Protein AF-A0A2H1EB79-F1 (afdb_monomer)

Mean predicted aligned error: 12.26 Å

Sequence (164 aa):
MKLFENSIFFFLNIVTLMLVSCSSKGQQVDLHKKNYEFINLTKRQNKLIIYKPCDANVEKIIIRKDTLIITTHQDGVYKKAILKKERINESEFLITYNLTEDRPDTVRLKKEKQLWNIDGSLFVESKLKQNYKYIEQPCIECFSKEECDDFGKNDSVERRKLGF

Secondary structure (DSSP, 8-state):
--HHHHHHHHHHHHHHHHTT----------TTTS-EEEEEEEEETTEEEEEE-TTSPPPEEEE-SSEEEEE-SSS-EEEEEEEEEEE-SSSEEEEEEEEETTEEEEEEEEEETTEEEETTEEEEEGGGGGGSEEEEPPPTTTS-HHHHHHHHHHHHHHHGGG--

Radius of gyration: 24.17 Å; Cα contacts (8 Å, |Δi|>4): 251; chains: 1; bounding box: 37×58×79 Å

Solvent-accessible surface area (backbone atoms only — not comparable to full-atom values): 9497 Å² total; per-residue (Å²): 142,66,74,65,61,61,51,54,58,53,55,57,53,57,59,57,61,66,69,69,73,69,74,77,73,68,82,81,80,51,70,76,84,44,74,47,45,31,33,47,42,43,81,52,96,94,37,67,24,36,58,28,53,64,86,32,45,58,34,31,43,33,41,39,81,52,39,38,34,40,31,43,44,78,85,44,79,45,79,27,52,46,78,45,79,46,74,80,53,94,46,31,34,41,40,31,26,40,75,44,98,91,39,75,44,72,50,45,39,37,53,56,94,75,38,31,37,47,80,83,44,42,27,33,50,54,95,52,49,87,81,36,56,77,44,74,47,70,39,69,91,82,39,52,66,64,61,42,48,53,62,50,45,68,59,52,64,52,55,69,75,65,70,124

pLDDT: mean 80.0, std 18.68, range [34.66, 97.69]

Structure (mmCIF, N/CA/C/O backbone):
data_AF-A0A2H1EB79-F1
#
_entry.id   AF-A0A2H1EB79-F1
#
loop_
_atom_site.group_PDB
_atom_site.id
_atom_site.type_symbol
_atom_site.label_atom_id
_atom_site.label_alt_id
_atom_site.label_comp_id
_atom_site.label_asym_id
_atom_site.label_entity_id
_atom_site.label_seq_id
_atom_site.pdbx_PDB_ins_code
_atom_site.Cartn_x
_atom_site.Cartn_y
_atom_site.Cartn_z
_atom_site.occupancy
_atom_site.B_iso_or_equiv
_atom_site.auth_seq_id
_atom_site.auth_comp_id
_atom_site.auth_asym_id
_atom_site.auth_atom_id
_atom_site.pdbx_PDB_model_num
ATOM 1 N N . MET A 1 1 ? 18.939 -40.461 51.525 1.00 50.53 1 MET A N 1
ATOM 2 C CA . MET A 1 1 ? 18.872 -39.062 51.046 1.00 50.53 1 MET A CA 1
ATOM 3 C C . MET A 1 1 ? 19.344 -38.928 49.584 1.00 50.53 1 MET A C 1
ATOM 5 O O . MET A 1 1 ? 20.118 -38.043 49.285 1.00 50.53 1 MET A O 1
ATOM 9 N N . LYS A 1 2 ? 18.916 -39.818 48.669 1.00 45.19 2 LYS A N 1
ATOM 10 C CA . LYS A 1 2 ? 19.205 -39.732 47.212 1.00 45.19 2 LYS A CA 1
ATOM 11 C C . LYS A 1 2 ? 17.942 -39.822 46.337 1.00 45.19 2 LYS A C 1
ATOM 13 O O . LYS A 1 2 ? 17.977 -39.536 45.152 1.00 45.19 2 LYS A O 1
ATOM 18 N N . LEU A 1 3 ? 16.807 -40.205 46.934 1.00 45.47 3 LEU A N 1
ATOM 19 C CA . LEU A 1 3 ? 15.507 -40.319 46.258 1.00 45.47 3 LEU A CA 1
ATOM 20 C C . LEU A 1 3 ? 14.772 -38.972 46.137 1.00 45.47 3 LEU A C 1
ATOM 22 O O . LEU A 1 3 ? 13.941 -38.814 45.252 1.00 45.47 3 LEU A O 1
ATOM 26 N N . PHE A 1 4 ? 15.097 -37.994 46.990 1.00 48.66 4 PHE A N 1
ATOM 27 C CA . PHE A 1 4 ? 14.485 -36.660 46.950 1.00 48.66 4 PHE A CA 1
ATOM 28 C C . PHE A 1 4 ? 15.094 -35.748 45.874 1.00 48.66 4 PHE A C 1
ATOM 30 O O . PHE A 1 4 ? 14.375 -34.946 45.286 1.00 48.66 4 PHE A O 1
ATOM 37 N N . GLU A 1 5 ? 16.382 -35.905 45.559 1.00 49.06 5 GLU A N 1
ATOM 38 C CA . GLU A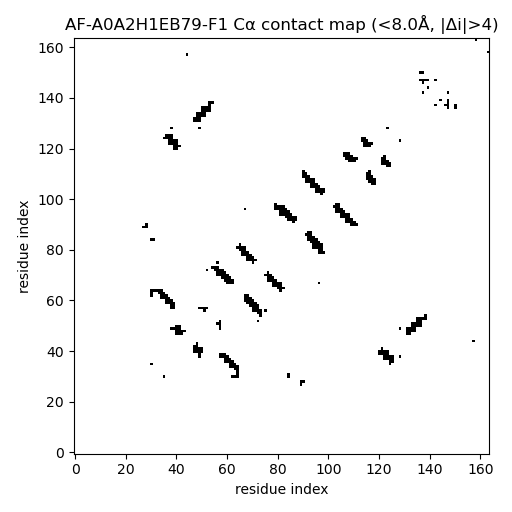 1 5 ? 17.069 -35.078 44.555 1.00 49.06 5 GLU A CA 1
ATOM 39 C C . GLU A 1 5 ? 16.582 -35.387 43.131 1.00 49.06 5 GLU A C 1
ATOM 41 O O . GLU A 1 5 ? 16.3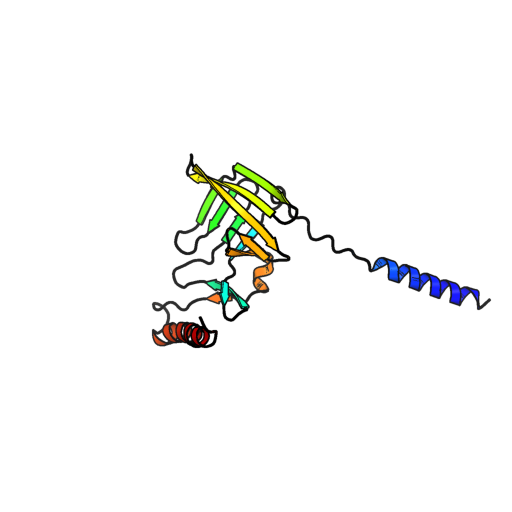02 -34.471 42.361 1.00 49.06 5 GLU A O 1
ATOM 46 N N . ASN A 1 6 ? 16.355 -36.665 42.808 1.00 53.00 6 ASN A N 1
ATOM 47 C CA . ASN A 1 6 ? 15.847 -37.075 41.491 1.00 53.00 6 ASN A CA 1
ATOM 48 C C . ASN A 1 6 ? 14.405 -36.613 41.225 1.00 53.00 6 ASN A C 1
ATOM 50 O O . ASN A 1 6 ? 14.038 -36.379 40.076 1.00 53.00 6 ASN A O 1
ATOM 54 N N . SER A 1 7 ? 13.594 -36.452 42.276 1.00 53.84 7 SER A N 1
ATOM 55 C CA . SER A 1 7 ? 12.214 -35.970 42.155 1.00 53.84 7 SER A CA 1
ATOM 56 C C . SER A 1 7 ? 12.176 -34.479 41.795 1.00 53.84 7 SER A C 1
ATOM 58 O O . SER A 1 7 ? 11.462 -34.076 40.880 1.00 53.84 7 SER A O 1
ATOM 60 N N . ILE A 1 8 ? 13.033 -33.664 42.425 1.00 57.94 8 ILE A N 1
ATOM 61 C CA . ILE A 1 8 ? 13.138 -32.220 42.151 1.00 57.94 8 ILE A CA 1
ATOM 62 C C . ILE A 1 8 ? 13.562 -31.960 40.697 1.00 57.94 8 ILE A C 1
ATOM 64 O O . ILE A 1 8 ? 12.970 -31.111 40.031 1.00 57.94 8 ILE A O 1
ATOM 68 N N . PHE A 1 9 ? 14.520 -32.729 40.169 1.00 52.84 9 PHE A N 1
ATOM 69 C CA . PHE A 1 9 ? 14.960 -32.607 38.772 1.00 52.84 9 PHE A CA 1
ATOM 70 C C . PHE A 1 9 ? 13.870 -32.965 37.749 1.00 52.84 9 PHE A C 1
ATOM 72 O O . PHE A 1 9 ? 13.823 -32.373 36.665 1.00 52.84 9 PHE A O 1
ATOM 79 N N . PHE A 1 10 ? 12.977 -33.897 38.092 1.00 57.38 10 PHE A N 1
ATOM 80 C CA . PHE A 1 10 ? 11.871 -34.300 37.223 1.00 57.38 10 PHE A CA 1
ATOM 81 C C . PHE A 1 10 ? 10.766 -33.233 37.179 1.00 57.38 10 PHE A C 1
ATOM 83 O O . PHE A 1 10 ? 10.285 -32.881 36.101 1.00 57.38 10 PHE A O 1
ATOM 90 N N . PHE A 1 11 ? 10.429 -32.630 38.325 1.00 58.44 11 PHE A N 1
ATOM 91 C CA . PHE A 1 11 ? 9.476 -31.514 38.380 1.00 58.44 11 PHE A CA 1
ATOM 92 C C . PHE A 1 11 ? 10.007 -30.247 37.689 1.00 58.44 11 PHE A C 1
ATOM 94 O O . PHE A 1 11 ? 9.240 -29.552 37.021 1.00 58.44 11 PHE A O 1
ATOM 101 N N . LEU A 1 12 ? 11.316 -29.978 37.763 1.00 56.81 12 LEU A N 1
ATOM 102 C CA . LEU A 1 12 ? 11.935 -28.821 37.102 1.00 56.81 12 LEU A CA 1
ATOM 103 C C . LEU A 1 12 ? 11.862 -28.900 35.560 1.00 56.81 12 LEU A C 1
ATOM 105 O O . LEU A 1 12 ? 11.725 -27.871 34.897 1.00 56.81 12 LEU A O 1
ATOM 109 N N . ASN A 1 13 ? 11.891 -30.113 34.991 1.00 57.94 13 ASN A N 1
ATOM 110 C CA . ASN A 1 13 ? 11.756 -30.353 33.545 1.00 57.94 13 ASN A CA 1
ATOM 111 C C . ASN A 1 13 ? 10.312 -30.189 33.036 1.00 57.94 13 ASN A C 1
ATOM 113 O O . ASN A 1 13 ? 10.088 -29.714 31.925 1.00 57.94 13 ASN A O 1
ATOM 117 N N . ILE A 1 14 ? 9.311 -30.538 33.850 1.00 60.56 14 ILE A N 1
ATOM 118 C CA . ILE A 1 14 ? 7.895 -30.411 33.462 1.00 60.56 14 ILE A CA 1
ATOM 119 C C . ILE A 1 14 ? 7.464 -28.935 33.439 1.00 60.56 14 ILE A C 1
ATOM 121 O O . ILE A 1 14 ? 6.728 -28.515 32.545 1.00 60.56 14 ILE A O 1
ATOM 125 N N . VAL A 1 15 ? 7.968 -28.121 34.373 1.00 59.22 15 VAL A N 1
ATOM 126 C CA . VAL A 1 15 ? 7.662 -26.680 34.437 1.00 59.22 15 VAL A CA 1
ATOM 127 C C . VAL A 1 15 ? 8.305 -25.906 33.280 1.00 59.22 15 VAL A C 1
ATOM 129 O O . VAL A 1 15 ? 7.702 -24.969 32.760 1.00 59.22 15 VAL A O 1
ATOM 132 N N . THR A 1 16 ? 9.485 -26.319 32.808 1.00 58.75 16 THR A N 1
ATOM 133 C CA . THR A 1 16 ? 10.136 -25.698 31.639 1.00 58.75 16 THR A CA 1
ATOM 134 C C . THR A 1 16 ? 9.429 -26.028 30.322 1.00 58.75 16 THR A C 1
ATOM 136 O O . THR A 1 16 ? 9.393 -25.175 29.436 1.00 58.75 16 THR A O 1
ATOM 139 N N . LEU A 1 17 ? 8.785 -27.197 30.202 1.00 56.91 17 LEU A N 1
ATOM 140 C CA . LEU A 1 17 ? 8.024 -27.568 29.000 1.00 56.91 17 LEU A CA 1
ATOM 141 C C . LEU A 1 17 ? 6.745 -26.727 28.813 1.00 56.91 17 LEU A C 1
ATOM 143 O O . LEU A 1 17 ? 6.349 -26.451 27.681 1.00 56.91 17 LEU A O 1
ATOM 147 N N . MET A 1 18 ? 6.115 -26.272 29.904 1.00 58.12 18 MET A N 1
ATOM 148 C CA . MET A 1 18 ? 4.885 -25.462 29.842 1.00 58.12 18 MET A CA 1
ATOM 149 C C . MET A 1 18 ? 5.119 -23.999 29.431 1.00 58.12 18 MET A C 1
ATOM 151 O O . MET A 1 18 ? 4.187 -23.329 28.989 1.00 58.12 18 MET A O 1
ATOM 155 N N . LEU A 1 19 ? 6.352 -23.492 29.525 1.00 54.62 19 LEU A N 1
ATOM 156 C CA . LEU A 1 19 ? 6.678 -22.101 29.180 1.00 54.62 19 LEU A CA 1
ATOM 157 C C . LEU A 1 19 ? 6.917 -21.879 27.675 1.00 54.62 19 LEU A C 1
ATOM 159 O O . LEU A 1 19 ? 7.039 -20.735 27.238 1.00 54.62 19 LEU A O 1
ATOM 163 N N . VAL A 1 20 ? 6.944 -22.943 26.862 1.00 56.38 20 VAL A N 1
ATOM 164 C CA . VAL A 1 20 ? 7.190 -22.856 25.408 1.00 56.38 20 VAL A CA 1
ATOM 165 C C . VAL A 1 20 ? 5.892 -22.762 24.591 1.00 56.38 20 VAL A C 1
ATOM 167 O O . VAL A 1 20 ? 5.936 -22.557 23.379 1.00 56.38 20 VAL A O 1
ATOM 170 N N . SER A 1 21 ? 4.712 -22.783 25.224 1.00 49.28 21 SER A N 1
ATOM 171 C CA . SER A 1 21 ? 3.452 -22.394 24.568 1.00 49.28 21 SER A CA 1
ATOM 172 C C . SER A 1 21 ? 3.354 -20.872 24.418 1.00 49.28 21 SER A C 1
ATOM 174 O O . SER A 1 21 ? 2.426 -20.217 24.890 1.00 49.28 21 SER A O 1
ATOM 176 N N . CYS A 1 22 ? 4.324 -20.298 23.711 1.00 53.91 22 CYS A N 1
ATOM 177 C CA . CYS A 1 22 ? 4.251 -18.950 23.189 1.00 53.91 22 CYS A CA 1
ATOM 178 C C . CYS A 1 22 ? 3.195 -18.956 22.075 1.00 53.91 22 CYS A C 1
ATOM 180 O O . CYS A 1 22 ? 3.486 -19.203 20.904 1.00 53.91 22 CYS A O 1
ATOM 182 N N . SER A 1 23 ? 1.931 -18.756 22.461 1.00 54.31 23 SER A N 1
ATOM 183 C CA . SER A 1 23 ? 0.862 -18.411 21.530 1.00 54.31 23 SER A CA 1
ATOM 184 C C . SER A 1 23 ? 1.316 -17.154 20.802 1.00 54.31 23 SER A C 1
ATOM 186 O O . SER A 1 23 ? 1.368 -16.067 21.384 1.00 54.31 23 SER A O 1
ATOM 188 N N . SER A 1 24 ? 1.708 -17.311 19.540 1.00 52.72 24 SER A N 1
ATOM 189 C CA . SER A 1 24 ? 2.010 -16.196 18.656 1.00 52.72 24 SER A CA 1
ATOM 190 C C . SER A 1 24 ? 0.703 -15.458 18.380 1.00 52.72 24 SER A C 1
ATOM 192 O O . SER A 1 24 ? 0.059 -15.635 17.350 1.00 52.72 24 SER A O 1
ATOM 194 N N . LYS A 1 25 ? 0.270 -14.627 19.336 1.00 54.53 25 LYS A N 1
ATOM 195 C CA . LYS A 1 25 ? -0.764 -13.627 19.096 1.00 54.53 25 LYS A CA 1
ATOM 196 C C . LYS A 1 25 ? -0.245 -12.779 17.944 1.00 54.53 25 LYS A C 1
ATOM 198 O O . LYS A 1 25 ? 0.724 -12.035 18.101 1.00 54.53 25 LYS A O 1
ATOM 203 N N . GLY A 1 26 ? -0.830 -12.982 16.763 1.00 56.59 26 GLY A N 1
ATOM 204 C CA . GLY A 1 26 ? -0.466 -12.250 15.561 1.00 56.59 26 GLY A CA 1
ATOM 205 C C . GLY A 1 26 ? -0.442 -10.760 15.878 1.00 56.59 26 GLY A C 1
ATOM 206 O O . GLY A 1 26 ? -1.310 -10.262 16.593 1.00 56.59 26 GLY A O 1
ATOM 207 N N . GLN A 1 27 ? 0.586 -10.058 15.403 1.00 63.41 27 GLN A N 1
ATOM 208 C CA . GLN A 1 27 ? 0.756 -8.634 15.674 1.00 63.41 27 GLN A CA 1
ATOM 209 C C . GLN A 1 27 ? -0.538 -7.883 15.330 1.00 63.41 27 GLN A C 1
ATOM 211 O O . GLN A 1 27 ? -0.912 -7.806 14.153 1.00 63.41 27 GLN A O 1
ATOM 216 N N . GLN A 1 28 ? -1.208 -7.356 16.361 1.00 72.88 28 GLN A N 1
ATOM 217 C CA . GLN A 1 28 ? -2.469 -6.640 16.220 1.00 72.88 28 GLN A CA 1
ATOM 218 C C . GLN A 1 28 ? -2.229 -5.400 15.355 1.00 72.88 28 GLN A C 1
ATOM 220 O O . GLN A 1 28 ? -1.388 -4.556 15.666 1.00 72.88 28 GLN A O 1
ATOM 225 N N . VAL A 1 29 ? -2.921 -5.327 14.222 1.00 83.06 29 VAL A N 1
ATOM 226 C CA . VAL A 1 29 ? -2.795 -4.218 13.275 1.00 83.06 29 VAL A CA 1
ATOM 227 C C . VAL A 1 29 ? -3.658 -3.061 13.747 1.00 83.06 29 VAL A C 1
ATOM 229 O O . VAL A 1 29 ? -4.862 -3.228 13.929 1.00 83.06 29 VAL A O 1
ATOM 232 N N . ASP A 1 30 ? -3.073 -1.877 13.886 1.00 85.12 30 ASP A N 1
ATOM 233 C CA . ASP A 1 30 ? -3.799 -0.663 14.252 1.00 85.12 30 ASP A CA 1
ATOM 234 C C . ASP A 1 30 ? -3.368 0.501 13.352 1.00 85.12 30 ASP A C 1
ATOM 236 O O . ASP A 1 30 ? -2.329 1.132 13.564 1.00 85.12 30 ASP A O 1
ATOM 240 N N . LEU A 1 31 ? -4.194 0.779 12.340 1.00 85.19 31 LEU A N 1
ATOM 241 C CA . LEU A 1 31 ? -3.980 1.863 11.379 1.00 85.19 31 LEU A CA 1
ATOM 242 C C . LEU A 1 31 ? -4.161 3.266 11.991 1.00 85.19 31 LEU A C 1
ATOM 244 O O . LEU A 1 31 ? -3.815 4.256 11.344 1.00 85.19 31 LEU A O 1
ATOM 248 N N . HIS A 1 32 ? -4.714 3.391 13.204 1.00 82.44 32 HIS A N 1
ATOM 249 C CA . HIS A 1 32 ? -4.891 4.679 13.889 1.00 82.44 32 HIS A CA 1
ATOM 250 C C . HIS A 1 32 ? -3.651 5.089 14.679 1.00 82.44 32 HIS A C 1
ATOM 252 O O . HIS A 1 32 ? -3.342 6.277 14.761 1.00 82.44 32 HIS A O 1
ATOM 258 N N . LYS A 1 33 ? -2.929 4.117 15.246 1.00 82.69 33 LYS A N 1
ATOM 259 C CA . LYS A 1 33 ? -1.767 4.375 16.116 1.00 82.69 33 LYS A CA 1
ATOM 260 C C . LYS A 1 33 ? -0.432 4.359 15.390 1.00 82.69 33 LYS A C 1
ATOM 262 O O . LYS A 1 33 ? 0.520 4.976 15.864 1.00 82.69 33 LYS A O 1
ATOM 267 N N . LYS A 1 34 ? -0.332 3.626 14.282 1.00 89.19 34 LYS A N 1
ATOM 268 C CA . LYS A 1 34 ? 0.943 3.367 13.616 1.00 89.19 34 LYS A CA 1
ATOM 269 C C . LYS A 1 34 ? 0.914 3.808 12.157 1.00 89.19 34 LYS A C 1
ATOM 271 O O . LYS A 1 34 ? -0.076 3.617 11.460 1.00 89.19 34 LYS A O 1
ATOM 276 N N . ASN A 1 35 ? 2.041 4.354 11.703 1.00 93.88 35 ASN A N 1
ATOM 277 C CA . ASN A 1 35 ? 2.276 4.612 10.290 1.00 93.88 35 ASN A CA 1
ATOM 278 C C . ASN A 1 35 ? 2.679 3.318 9.579 1.00 93.88 35 ASN A C 1
ATOM 280 O O . ASN A 1 35 ? 3.519 2.562 10.078 1.00 93.88 35 ASN A O 1
ATOM 284 N N . TYR A 1 36 ? 2.122 3.103 8.396 1.00 95.50 36 TYR A N 1
ATOM 285 C CA . TYR A 1 36 ? 2.459 1.974 7.541 1.00 95.50 36 TYR A CA 1
ATOM 286 C C . TYR A 1 36 ? 2.993 2.482 6.213 1.00 95.50 36 TYR A C 1
ATOM 288 O O . TYR A 1 36 ? 2.466 3.438 5.652 1.00 95.50 36 TYR A O 1
ATOM 296 N N . GLU A 1 37 ? 4.040 1.836 5.724 1.00 97.00 37 GLU A N 1
ATOM 297 C CA . GLU A 1 37 ? 4.593 2.064 4.398 1.00 97.00 37 GLU A CA 1
ATOM 298 C C . GLU A 1 37 ? 4.594 0.724 3.681 1.00 97.00 37 GLU A C 1
ATOM 300 O O . GLU A 1 37 ? 5.136 -0.251 4.205 1.00 97.00 37 GLU A O 1
ATOM 305 N N . PHE A 1 38 ? 3.952 0.677 2.525 1.00 97.38 38 PHE A N 1
ATOM 306 C CA . PHE A 1 38 ? 3.751 -0.511 1.722 1.00 97.38 38 PHE A CA 1
ATOM 307 C C . PHE A 1 38 ? 4.434 -0.343 0.372 1.00 97.38 38 PHE A C 1
ATOM 309 O O . PHE A 1 38 ? 4.363 0.728 -0.229 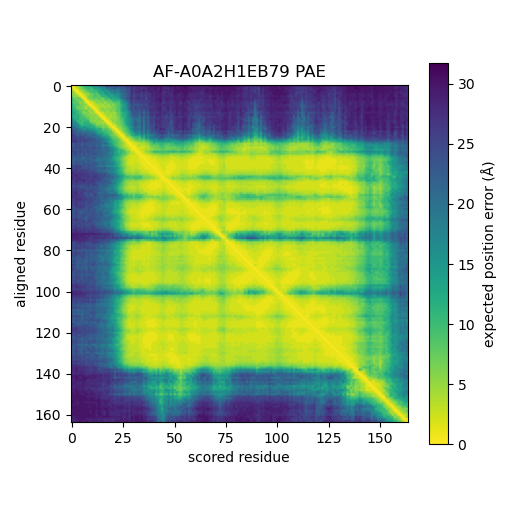1.00 97.38 38 PHE A O 1
ATOM 316 N N . ILE A 1 39 ? 5.059 -1.414 -0.108 1.00 97.00 39 ILE A N 1
ATOM 317 C CA . ILE A 1 39 ? 5.664 -1.496 -1.437 1.00 97.00 39 ILE A CA 1
ATOM 318 C C . ILE A 1 39 ? 4.976 -2.590 -2.249 1.00 97.00 39 ILE A C 1
ATOM 320 O O . ILE A 1 39 ? 4.728 -3.679 -1.719 1.00 97.00 39 ILE A O 1
ATOM 324 N N . ASN A 1 40 ? 4.637 -2.280 -3.501 1.00 97.06 40 ASN A N 1
ATOM 325 C CA . ASN A 1 40 ? 3.979 -3.217 -4.405 1.00 97.06 40 ASN A CA 1
ATOM 326 C C . ASN A 1 40 ? 4.901 -4.414 -4.703 1.00 97.06 40 ASN A C 1
ATOM 328 O O . ASN A 1 40 ? 6.119 -4.274 -4.864 1.00 97.06 40 ASN A O 1
ATOM 332 N N . LEU A 1 41 ? 4.302 -5.601 -4.744 1.00 96.69 41 LEU A N 1
ATOM 333 C CA . LEU A 1 41 ? 4.915 -6.849 -5.155 1.00 96.69 41 LEU A CA 1
ATOM 334 C C . LEU A 1 41 ? 4.273 -7.335 -6.449 1.00 96.69 41 LEU A C 1
ATOM 336 O O . LEU A 1 41 ? 3.063 -7.536 -6.541 1.00 96.69 41 LEU A O 1
ATOM 340 N N . THR A 1 42 ? 5.118 -7.654 -7.418 1.00 94.81 42 THR A N 1
ATOM 341 C CA . THR A 1 42 ? 4.714 -8.276 -8.674 1.00 94.81 42 THR A CA 1
ATOM 342 C C . THR A 1 42 ? 4.990 -9.773 -8.620 1.00 94.81 42 THR A C 1
ATOM 344 O O . THR A 1 42 ? 6.048 -10.212 -8.160 1.00 94.81 42 THR A O 1
ATOM 347 N N . LYS A 1 43 ? 4.053 -10.587 -9.113 1.00 92.12 43 LYS A N 1
ATOM 348 C CA . LYS A 1 43 ? 4.286 -12.021 -9.310 1.00 92.12 43 LYS A CA 1
ATOM 349 C C . LYS A 1 43 ? 4.986 -12.244 -10.653 1.00 92.12 43 LYS A C 1
ATOM 351 O O . LYS A 1 43 ? 4.394 -12.006 -11.700 1.00 92.12 43 LYS A O 1
ATOM 356 N N . ARG A 1 44 ? 6.221 -12.748 -10.629 1.00 85.94 44 ARG A N 1
ATOM 357 C CA . ARG A 1 44 ? 7.014 -13.111 -11.818 1.00 85.94 44 ARG A CA 1
ATOM 358 C C . ARG A 1 44 ? 7.633 -14.489 -11.602 1.00 85.94 44 ARG A C 1
ATOM 360 O O . ARG A 1 44 ? 8.208 -14.735 -10.547 1.00 85.94 44 ARG A O 1
ATOM 367 N N . GLN A 1 45 ? 7.473 -15.410 -12.556 1.00 83.06 45 GLN A N 1
ATOM 368 C CA . GLN A 1 45 ? 8.006 -16.786 -12.462 1.00 83.06 45 GLN A CA 1
ATOM 369 C C . GLN A 1 45 ? 7.634 -17.505 -11.151 1.00 83.06 45 GLN A C 1
ATOM 371 O O . GLN A 1 45 ? 8.460 -18.125 -10.483 1.00 83.06 45 GLN A O 1
ATOM 376 N N . ASN A 1 46 ? 6.374 -17.349 -10.733 1.00 86.75 46 ASN A N 1
ATOM 377 C CA . ASN A 1 46 ? 5.838 -17.866 -9.469 1.00 86.75 46 ASN A CA 1
ATOM 378 C C . ASN A 1 46 ? 6.549 -17.366 -8.190 1.00 86.75 46 ASN A C 1
ATOM 380 O O . ASN A 1 46 ? 6.341 -17.913 -7.109 1.00 86.75 46 ASN A O 1
ATOM 384 N N . LYS A 1 47 ? 7.349 -16.301 -8.293 1.00 91.44 47 LYS A N 1
ATOM 385 C CA . LYS A 1 47 ? 7.987 -15.606 -7.174 1.00 91.44 47 LYS A CA 1
ATOM 386 C C . LYS A 1 47 ? 7.393 -14.211 -7.030 1.00 91.44 47 LYS A C 1
ATOM 388 O O . LYS A 1 47 ? 7.002 -13.586 -8.014 1.00 91.44 47 LYS A O 1
ATOM 393 N N . LEU A 1 48 ? 7.326 -13.726 -5.797 1.00 95.44 48 LEU A N 1
ATOM 394 C CA . LEU A 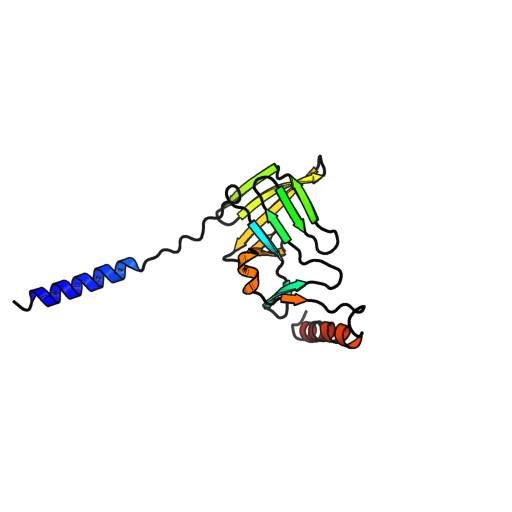1 48 ? 7.013 -12.328 -5.520 1.00 95.44 48 LEU A CA 1
ATOM 395 C C . LEU A 1 48 ? 8.311 -11.527 -5.566 1.00 95.44 48 LEU A C 1
ATOM 397 O O . LEU A 1 48 ? 9.294 -11.893 -4.919 1.00 95.44 48 LEU A O 1
ATOM 401 N N . ILE A 1 49 ? 8.310 -10.457 -6.347 1.00 95.75 49 ILE A N 1
ATOM 402 C CA . ILE A 1 49 ? 9.454 -9.570 -6.535 1.00 95.75 49 ILE A CA 1
ATOM 403 C C . ILE A 1 49 ? 9.010 -8.119 -6.392 1.00 95.75 49 ILE A C 1
ATOM 405 O O . ILE A 1 49 ? 7.837 -7.800 -6.573 1.00 95.75 49 ILE A O 1
ATOM 409 N N . ILE A 1 50 ? 9.963 -7.239 -6.113 1.00 95.88 50 ILE A N 1
ATOM 410 C CA . ILE A 1 50 ? 9.776 -5.801 -6.273 1.00 95.88 50 ILE A CA 1
ATOM 411 C C . ILE A 1 50 ? 10.281 -5.462 -7.671 1.00 95.88 50 ILE A C 1
ATOM 413 O O . ILE A 1 50 ? 11.471 -5.611 -7.949 1.00 95.88 50 ILE A O 1
ATOM 417 N N . TYR A 1 51 ? 9.376 -5.057 -8.553 1.00 93.31 51 TYR A N 1
ATOM 418 C CA . TYR A 1 51 ? 9.701 -4.723 -9.933 1.00 93.31 51 TYR A CA 1
ATOM 419 C C . TYR A 1 51 ? 9.674 -3.208 -10.121 1.00 93.31 51 TYR A C 1
ATOM 421 O O . TYR A 1 51 ? 8.661 -2.576 -9.830 1.00 93.31 51 TYR A O 1
ATOM 429 N N . LYS A 1 52 ? 10.783 -2.632 -10.589 1.00 90.88 52 LYS A N 1
ATOM 430 C CA . LYS A 1 52 ?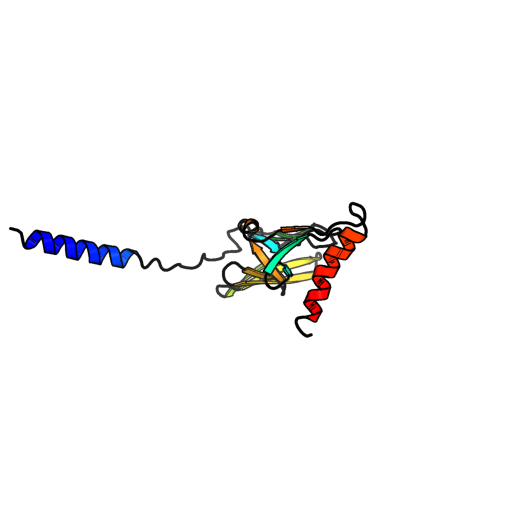 10.878 -1.222 -10.971 1.00 90.88 52 LYS A CA 1
ATOM 431 C C . LYS A 1 52 ? 10.914 -1.125 -12.498 1.00 90.88 52 LYS A C 1
ATOM 433 O O . LYS A 1 52 ? 11.922 -1.532 -13.081 1.00 90.88 52 LYS A O 1
ATOM 438 N N . PRO A 1 53 ? 9.849 -0.622 -13.140 1.00 86.69 53 PRO A N 1
ATOM 439 C CA . PRO A 1 53 ? 9.879 -0.348 -14.570 1.00 86.69 53 PRO A CA 1
ATOM 440 C C . PRO A 1 53 ? 10.862 0.784 -14.904 1.00 86.69 53 PRO A C 1
ATOM 442 O O . PRO A 1 53 ? 11.251 1.559 -14.032 1.00 86.69 53 PRO A O 1
ATOM 445 N N . CYS A 1 54 ? 11.265 0.876 -16.169 1.00 83.31 54 CYS A N 1
ATOM 446 C CA . CYS A 1 54 ? 12.251 1.857 -16.629 1.00 83.31 54 CYS A CA 1
ATOM 447 C C . CYS A 1 54 ? 11.735 3.303 -16.583 1.00 83.31 54 CYS A C 1
ATOM 449 O O . CYS A 1 54 ? 12.473 4.229 -16.259 1.00 83.31 54 CYS A O 1
ATOM 451 N N . ASP A 1 55 ? 10.459 3.484 -16.900 1.00 82.81 55 ASP A N 1
ATOM 452 C CA . ASP A 1 55 ? 9.761 4.758 -17.073 1.00 82.81 55 ASP A CA 1
ATOM 453 C C . ASP A 1 55 ? 8.827 5.075 -15.896 1.00 82.81 55 ASP A C 1
ATOM 455 O O . ASP A 1 55 ? 8.036 6.016 -15.952 1.00 82.81 55 ASP A O 1
ATOM 459 N N . ALA A 1 56 ? 8.901 4.280 -14.826 1.00 85.06 56 ALA A N 1
ATOM 460 C CA . ALA A 1 56 ? 7.944 4.332 -13.739 1.00 85.06 56 ALA A CA 1
ATOM 461 C C . ALA A 1 56 ? 8.563 4.012 -12.375 1.00 85.06 56 ALA A C 1
ATOM 463 O O . ALA A 1 56 ? 9.575 3.324 -12.230 1.00 85.06 56 ALA A O 1
ATOM 464 N N . ASN A 1 57 ? 7.913 4.507 -11.327 1.00 87.50 57 ASN A N 1
ATOM 465 C CA . ASN A 1 57 ? 8.284 4.184 -9.958 1.00 87.50 57 ASN A CA 1
ATOM 466 C C . ASN A 1 57 ? 7.649 2.864 -9.517 1.00 87.50 57 ASN A C 1
ATOM 468 O O . ASN A 1 57 ? 6.584 2.473 -9.986 1.00 87.50 57 ASN A O 1
ATOM 472 N N . VAL A 1 58 ? 8.278 2.198 -8.546 1.00 91.56 58 VAL A N 1
ATOM 473 C CA . VAL A 1 58 ? 7.597 1.125 -7.813 1.00 91.56 58 VAL A CA 1
ATOM 474 C C . VAL A 1 58 ? 6.447 1.749 -7.037 1.00 91.56 58 VAL A C 1
ATOM 476 O O . VAL A 1 58 ? 6.679 2.669 -6.244 1.00 91.56 58 VAL A O 1
ATOM 479 N N . GLU A 1 59 ? 5.240 1.228 -7.227 1.00 94.38 59 GLU A N 1
ATOM 480 C CA . GLU A 1 59 ? 4.079 1.707 -6.494 1.00 94.38 59 GLU A CA 1
ATOM 481 C C . GLU A 1 59 ? 4.251 1.528 -4.980 1.00 94.38 59 GLU A C 1
ATOM 483 O O . GLU A 1 59 ? 4.722 0.496 -4.481 1.00 94.38 59 GLU A O 1
ATOM 488 N N . LYS A 1 60 ? 3.871 2.570 -4.238 1.00 95.62 60 LYS A N 1
ATOM 489 C CA . LYS A 1 60 ? 3.946 2.603 -2.777 1.00 95.62 60 LYS A CA 1
ATOM 490 C C . LYS A 1 60 ? 2.703 3.232 -2.189 1.00 95.62 60 LYS A C 1
ATOM 492 O O . LYS A 1 60 ? 2.182 4.207 -2.723 1.00 95.62 60 LYS A O 1
ATOM 497 N N . ILE A 1 61 ? 2.295 2.729 -1.031 1.00 96.38 61 ILE A N 1
ATOM 498 C CA . ILE A 1 61 ? 1.185 3.283 -0.257 1.00 96.38 61 ILE A CA 1
ATOM 499 C C . ILE A 1 61 ? 1.676 3.571 1.156 1.00 96.38 61 ILE A C 1
ATOM 501 O O . ILE A 1 61 ? 2.156 2.680 1.852 1.00 96.38 61 ILE A O 1
ATOM 505 N N . ILE A 1 62 ? 1.556 4.820 1.597 1.00 96.38 62 ILE A N 1
ATOM 506 C CA . ILE A 1 62 ? 1.934 5.250 2.943 1.00 96.38 62 ILE A CA 1
ATOM 507 C C . ILE A 1 62 ? 0.690 5.734 3.670 1.00 96.38 62 ILE A C 1
ATOM 509 O O . ILE A 1 62 ? 0.073 6.722 3.280 1.00 96.38 62 ILE A O 1
ATOM 513 N N . ILE A 1 63 ? 0.347 5.063 4.760 1.00 96.44 63 ILE A N 1
ATOM 514 C CA . ILE A 1 63 ? -0.774 5.423 5.622 1.00 96.44 63 ILE A CA 1
ATOM 515 C C . ILE A 1 63 ? -0.207 6.056 6.882 1.00 96.44 63 ILE A C 1
ATOM 517 O O . ILE A 1 63 ? 0.458 5.397 7.683 1.00 96.44 63 ILE A O 1
ATOM 521 N N . ARG A 1 64 ? -0.467 7.352 7.047 1.00 94.94 64 ARG A N 1
ATOM 522 C CA . ARG A 1 64 ? -0.187 8.113 8.269 1.00 94.94 64 ARG A CA 1
ATOM 523 C C . ARG A 1 64 ? -1.472 8.314 9.062 1.00 94.94 64 ARG A C 1
ATOM 525 O O . ARG A 1 64 ? -2.517 7.776 8.704 1.00 94.94 64 ARG A O 1
ATOM 532 N N . LYS A 1 65 ? -1.412 9.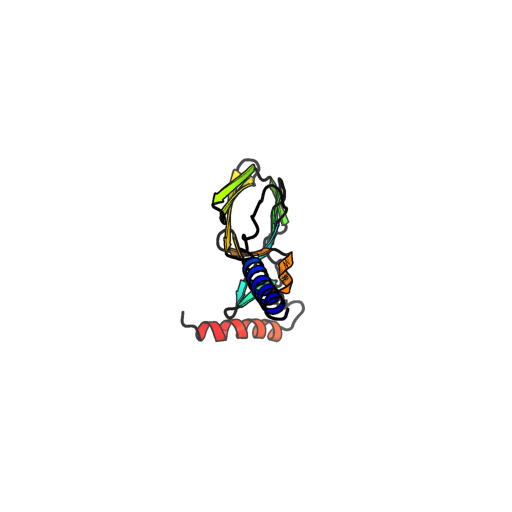085 10.151 1.00 91.88 65 LYS A N 1
ATOM 533 C CA . LYS A 1 65 ? -2.568 9.380 11.012 1.00 91.88 65 LYS A CA 1
ATOM 534 C C . LYS A 1 65 ? -3.776 9.913 10.224 1.00 91.88 65 LYS A C 1
ATOM 536 O O . LYS A 1 65 ? -4.855 9.347 10.360 1.00 91.88 65 LYS A O 1
ATOM 541 N N . ASP A 1 66 ? -3.567 10.919 9.387 1.00 93.50 66 ASP A N 1
ATOM 542 C CA . ASP A 1 66 ? -4.589 11.698 8.667 1.00 93.50 66 ASP A CA 1
ATOM 543 C C . ASP A 1 66 ? -4.328 11.795 7.155 1.00 93.50 66 ASP A C 1
ATOM 545 O O . ASP A 1 66 ? -5.098 12.407 6.424 1.00 93.50 66 ASP A O 1
ATOM 549 N N . THR A 1 67 ? -3.237 11.200 6.674 1.00 94.94 67 THR A N 1
ATOM 550 C CA . THR A 1 67 ? -2.773 11.358 5.296 1.00 94.94 67 THR A CA 1
ATOM 551 C C . THR A 1 67 ? -2.507 9.997 4.670 1.00 94.94 67 THR A C 1
ATOM 553 O O . THR A 1 67 ? -1.801 9.166 5.250 1.00 94.94 67 THR A O 1
ATOM 556 N N . LEU A 1 68 ? -3.032 9.798 3.466 1.00 95.75 68 LEU A N 1
ATOM 557 C CA . LEU A 1 68 ? -2.734 8.688 2.573 1.00 95.75 68 LEU A CA 1
ATOM 558 C C . LEU A 1 68 ? -1.817 9.205 1.464 1.00 95.75 68 LEU A C 1
ATOM 560 O O . LEU A 1 68 ? -2.149 10.174 0.785 1.00 95.75 68 LEU A O 1
ATOM 564 N N . ILE A 1 69 ? -0.651 8.590 1.296 1.00 95.00 69 ILE A N 1
ATOM 565 C CA . ILE A 1 69 ? 0.289 8.929 0.226 1.00 95.00 69 ILE A CA 1
ATOM 566 C C . ILE A 1 69 ? 0.351 7.755 -0.739 1.00 95.00 69 ILE A C 1
ATOM 568 O O . ILE A 1 69 ? 0.675 6.649 -0.316 1.00 95.00 69 ILE A O 1
ATOM 572 N N . ILE A 1 70 ? 0.059 7.996 -2.012 1.00 92.25 70 ILE A N 1
ATOM 573 C CA . ILE A 1 70 ? 0.086 6.980 -3.065 1.00 92.25 70 ILE A CA 1
ATOM 574 C C . ILE A 1 70 ? 1.135 7.410 -4.081 1.00 92.25 70 ILE A C 1
ATOM 576 O O . ILE A 1 70 ? 1.028 8.483 -4.672 1.00 92.25 70 ILE A O 1
ATOM 580 N N . THR A 1 71 ? 2.163 6.592 -4.263 1.00 90.31 71 THR A N 1
ATOM 581 C CA . THR A 1 71 ? 3.079 6.704 -5.397 1.00 90.31 71 THR A CA 1
ATOM 582 C C . THR A 1 71 ? 2.589 5.743 -6.461 1.00 90.31 71 THR A C 1
ATOM 584 O O . THR A 1 71 ? 2.642 4.540 -6.225 1.00 90.31 71 THR A O 1
ATOM 587 N N . THR A 1 72 ? 2.106 6.249 -7.593 1.00 81.75 72 THR A N 1
ATOM 588 C CA . THR A 1 72 ? 1.704 5.405 -8.727 1.00 81.75 72 THR A CA 1
ATOM 589 C C . THR A 1 72 ? 2.898 5.140 -9.642 1.00 81.75 72 THR A C 1
ATOM 591 O O . THR A 1 72 ? 3.951 5.771 -9.513 1.00 81.75 72 THR A O 1
ATOM 594 N N . HIS A 1 73 ? 2.747 4.182 -10.558 1.00 72.81 73 HIS A N 1
ATOM 595 C CA . HIS A 1 73 ? 3.801 3.830 -11.503 1.00 72.81 73 HIS A CA 1
ATOM 596 C C . HIS A 1 73 ? 4.176 5.029 -12.394 1.00 72.81 73 HIS A C 1
ATOM 598 O O . HIS A 1 73 ? 5.352 5.369 -12.469 1.00 72.81 73 HIS A O 1
ATOM 604 N N . GLN A 1 74 ? 3.198 5.726 -12.978 1.00 68.31 74 GLN A N 1
ATOM 605 C CA . GLN A 1 74 ? 3.440 6.754 -14.003 1.00 68.31 74 GLN A CA 1
ATOM 606 C C . GLN A 1 74 ? 3.200 8.196 -13.529 1.00 68.31 74 GLN A C 1
ATOM 608 O O . GLN A 1 74 ? 3.898 9.109 -13.962 1.00 68.31 74 GLN A O 1
ATOM 613 N N . ASP A 1 75 ? 2.271 8.414 -12.595 1.00 67.12 75 ASP A N 1
ATOM 614 C CA . ASP A 1 75 ? 1.686 9.748 -12.389 1.00 67.12 75 ASP A CA 1
ATOM 615 C C . ASP A 1 75 ? 2.184 10.493 -11.128 1.00 67.12 75 ASP A C 1
ATOM 617 O O . ASP A 1 75 ? 1.693 11.568 -10.772 1.00 67.12 75 ASP A O 1
ATOM 621 N N . GLY A 1 76 ? 3.204 9.953 -10.455 1.00 79.75 76 GLY A N 1
ATOM 622 C CA . GLY A 1 76 ? 3.919 10.626 -9.367 1.00 79.75 76 GLY A CA 1
ATOM 623 C C . GLY A 1 76 ? 3.401 10.315 -7.958 1.00 79.75 76 GLY A C 1
ATOM 624 O O . GLY A 1 76 ? 2.970 9.203 -7.659 1.00 79.75 76 GLY A O 1
ATOM 625 N N . VAL A 1 77 ? 3.551 11.280 -7.041 1.00 89.38 77 VAL A N 1
ATOM 626 C CA . VAL A 1 77 ? 3.230 11.125 -5.610 1.00 89.38 77 VAL A CA 1
ATOM 627 C C . VAL A 1 77 ? 2.004 11.955 -5.248 1.00 89.38 77 VAL A C 1
ATOM 629 O O . VAL A 1 77 ? 2.058 13.183 -5.202 1.00 89.38 77 VAL A O 1
ATOM 632 N N . TYR A 1 78 ? 0.923 11.278 -4.883 1.00 90.94 78 TYR A N 1
ATOM 633 C CA . TYR A 1 78 ? -0.319 11.892 -4.438 1.00 90.94 78 TYR A CA 1
ATOM 634 C C . TYR A 1 78 ? -0.428 11.875 -2.926 1.00 90.94 78 TYR A C 1
ATOM 636 O O . TYR A 1 78 ? -0.206 10.847 -2.297 1.00 90.94 78 TYR A O 1
ATOM 644 N N . LYS A 1 79 ? -0.827 13.003 -2.339 1.00 94.19 79 LYS A N 1
ATOM 645 C CA . LYS A 1 79 ? -1.151 13.112 -0.913 1.00 94.19 79 LYS A CA 1
ATOM 646 C C . LYS A 1 79 ? -2.638 13.400 -0.780 1.00 94.19 79 LYS A C 1
ATOM 648 O O . LYS A 1 79 ? -3.107 14.413 -1.289 1.00 94.19 79 LYS A O 1
ATOM 653 N N . LYS A 1 80 ? -3.367 12.508 -0.121 1.00 94.56 80 LYS A N 1
ATOM 654 C CA . LYS A 1 80 ? -4.812 12.590 0.082 1.00 94.56 80 LYS A CA 1
ATOM 655 C C . LYS A 1 80 ? -5.121 12.649 1.575 1.00 94.56 80 LYS A C 1
ATOM 657 O O . LYS A 1 80 ? -4.498 11.939 2.364 1.00 94.56 80 LYS A O 1
ATOM 662 N N . ALA A 1 81 ? -6.079 13.485 1.961 1.00 94.94 81 ALA A N 1
ATOM 663 C CA . ALA A 1 81 ? -6.572 13.522 3.333 1.00 94.94 81 ALA A CA 1
ATOM 664 C C . ALA A 1 81 ? -7.422 12.273 3.606 1.00 94.94 81 ALA A C 1
ATOM 666 O O . ALA A 1 81 ? -8.313 11.944 2.821 1.00 94.94 81 ALA A O 1
ATOM 667 N N . ILE A 1 82 ? -7.137 11.576 4.704 1.00 96.31 82 ILE A N 1
ATOM 668 C CA . ILE A 1 82 ? -7.941 10.454 5.186 1.00 96.31 82 ILE A CA 1
ATOM 669 C C . ILE A 1 82 ? -9.135 11.022 5.947 1.00 96.31 82 ILE A C 1
ATOM 671 O O . ILE A 1 82 ? -8.969 11.741 6.928 1.00 96.31 82 ILE A O 1
ATOM 675 N N . LEU A 1 83 ? -10.331 10.636 5.521 1.00 95.69 83 LEU A N 1
ATOM 676 C CA . LEU A 1 83 ? -11.590 11.003 6.160 1.00 95.69 83 LEU A CA 1
ATOM 677 C C . LEU A 1 83 ? -11.977 9.998 7.245 1.00 95.69 83 LEU A C 1
ATOM 679 O O . LEU A 1 83 ? -12.460 10.373 8.311 1.00 95.69 83 LEU A O 1
ATOM 683 N N . LYS A 1 84 ? -11.767 8.703 6.979 1.00 95.38 84 LYS A N 1
ATOM 684 C CA . LYS A 1 84 ? -12.167 7.618 7.881 1.00 95.38 84 LYS A CA 1
ATOM 685 C C . LYS A 1 84 ? -11.235 6.420 7.743 1.00 95.38 84 LYS A C 1
ATOM 687 O O . LYS A 1 84 ? -10.807 6.080 6.644 1.00 95.38 84 LYS A O 1
ATOM 692 N N . LYS A 1 85 ? -10.967 5.747 8.865 1.00 96.06 85 LYS A N 1
ATOM 693 C CA . LYS A 1 85 ? -10.364 4.407 8.903 1.00 96.06 85 LYS A CA 1
ATOM 694 C C . LYS A 1 85 ? -11.277 3.483 9.685 1.00 96.06 85 LYS A C 1
ATOM 696 O O . LYS A 1 85 ? -11.540 3.721 10.865 1.00 96.06 85 LYS A O 1
ATOM 701 N N . GLU A 1 86 ? -11.731 2.429 9.038 1.00 95.44 86 GLU A N 1
ATOM 702 C CA . GLU A 1 86 ? -12.675 1.473 9.594 1.00 95.44 86 GLU A CA 1
ATOM 703 C C . GLU A 1 86 ? -12.054 0.082 9.606 1.00 95.44 86 GLU A C 1
ATOM 705 O O . GLU A 1 86 ? -11.415 -0.333 8.641 1.00 95.44 86 GLU A O 1
ATOM 710 N N . ARG A 1 87 ? -12.210 -0.633 10.722 1.00 94.31 87 ARG A N 1
ATOM 711 C CA . ARG A 1 87 ? -11.833 -2.043 10.820 1.00 94.31 87 ARG A CA 1
ATOM 712 C C . ARG A 1 87 ? -13.084 -2.872 10.557 1.00 94.31 87 ARG A C 1
ATOM 714 O O . ARG A 1 87 ? -14.033 -2.776 11.325 1.00 94.31 87 ARG A O 1
ATOM 721 N N . ILE A 1 88 ? -13.052 -3.689 9.510 1.00 94.94 88 ILE A N 1
ATOM 722 C CA . ILE A 1 88 ? -14.149 -4.599 9.158 1.00 94.94 88 ILE A CA 1
ATOM 723 C C . ILE A 1 88 ? -14.039 -5.890 9.968 1.00 94.94 88 ILE A C 1
ATOM 725 O O . ILE A 1 88 ? -15.020 -6.375 10.520 1.00 94.94 88 ILE A O 1
ATOM 729 N N . ASN A 1 89 ? -12.825 -6.432 10.077 1.00 92.69 89 ASN A N 1
ATOM 730 C CA . ASN A 1 89 ? -12.508 -7.598 10.899 1.00 92.69 89 ASN A CA 1
ATOM 731 C C . ASN A 1 89 ? -11.025 -7.554 11.322 1.00 92.69 89 ASN A C 1
ATOM 733 O O . ASN A 1 89 ? -10.352 -6.540 11.153 1.00 92.69 89 ASN A O 1
ATOM 737 N N . GLU A 1 90 ? -10.495 -8.627 11.911 1.00 89.00 90 GLU A N 1
ATOM 738 C CA . GLU A 1 90 ? -9.115 -8.651 12.421 1.00 89.00 90 GLU A CA 1
ATOM 739 C C . GLU A 1 90 ? -8.035 -8.408 11.357 1.00 89.00 90 GLU A C 1
ATOM 741 O O . GLU A 1 90 ? -6.962 -7.888 11.677 1.00 89.00 90 GLU A O 1
ATOM 746 N N . SER A 1 91 ? -8.301 -8.781 10.105 1.00 91.75 91 SER A N 1
ATOM 747 C CA . SER A 1 91 ? -7.352 -8.681 9.000 1.00 91.75 91 SER A CA 1
ATOM 748 C C . SER A 1 91 ? -7.735 -7.638 7.957 1.00 91.75 91 SER A C 1
ATOM 750 O O . SER A 1 91 ? -6.933 -7.369 7.067 1.00 91.75 91 SER A O 1
ATOM 752 N N . GLU A 1 92 ? -8.910 -7.024 8.061 1.00 95.19 92 GLU A N 1
ATOM 753 C CA . GLU A 1 92 ? -9.477 -6.207 6.997 1.00 95.19 92 GLU A CA 1
ATOM 754 C C . GLU A 1 92 ? -9.884 -4.805 7.451 1.00 95.19 92 GLU A C 1
ATOM 756 O O . GLU A 1 92 ? -10.509 -4.610 8.499 1.00 95.19 92 GLU A O 1
ATOM 761 N N . PHE A 1 93 ? -9.544 -3.827 6.615 1.00 96.00 93 PHE A N 1
ATOM 762 C CA . PHE A 1 93 ? -9.706 -2.408 6.877 1.00 96.00 93 PHE A CA 1
ATOM 763 C C . PHE A 1 93 ? -10.186 -1.671 5.628 1.00 96.00 93 PHE A C 1
ATOM 765 O O . PHE A 1 93 ? -9.814 -2.020 4.508 1.00 96.00 93 PHE A O 1
ATOM 772 N N . LEU A 1 94 ? -10.948 -0.604 5.840 1.00 96.88 94 LEU A N 1
ATOM 773 C CA . LEU A 1 94 ? -11.289 0.382 4.822 1.00 96.88 94 LEU A CA 1
ATOM 774 C C . LEU A 1 94 ? -10.678 1.726 5.204 1.00 96.88 94 LEU A C 1
ATOM 776 O O . LEU A 1 94 ? -10.750 2.145 6.364 1.00 96.88 94 LEU A O 1
ATOM 780 N N . ILE A 1 95 ? -10.087 2.410 4.229 1.00 96.75 95 ILE A N 1
ATOM 781 C CA . ILE A 1 95 ? -9.643 3.795 4.382 1.00 96.75 95 ILE A CA 1
ATOM 782 C C . ILE A 1 95 ? -10.380 4.632 3.352 1.00 96.75 95 ILE A C 1
ATOM 784 O O . ILE A 1 95 ? -10.158 4.480 2.155 1.00 96.75 95 ILE A O 1
ATOM 788 N N . THR A 1 96 ? -11.223 5.536 3.832 1.00 96.88 96 THR A N 1
ATOM 789 C CA . THR A 1 96 ? -11.894 6.531 2.998 1.00 96.88 96 THR A CA 1
ATOM 790 C C . THR A 1 96 ? -11.053 7.800 2.976 1.00 96.88 96 THR A C 1
ATOM 792 O O . THR A 1 96 ? -10.635 8.288 4.030 1.00 96.88 96 THR A O 1
ATOM 795 N N . TYR A 1 97 ? -10.795 8.336 1.789 1.00 95.12 97 TYR A N 1
ATOM 796 C CA . TYR A 1 97 ? -9.946 9.501 1.555 1.00 95.12 97 TYR A CA 1
ATOM 797 C C . TYR A 1 97 ? -10.556 10.415 0.486 1.00 95.12 97 TYR A C 1
ATOM 799 O O . TYR A 1 97 ? -11.374 9.975 -0.315 1.00 95.12 97 TYR A O 1
ATOM 807 N N . ASN A 1 98 ? -10.155 11.686 0.447 1.00 93.44 98 ASN A N 1
ATOM 808 C CA . ASN A 1 98 ? -10.586 12.605 -0.614 1.00 93.44 98 ASN A CA 1
ATOM 809 C C . ASN A 1 98 ? -9.811 12.334 -1.908 1.00 93.44 98 ASN A C 1
ATOM 811 O O . ASN A 1 98 ? -8.616 12.628 -1.978 1.00 93.44 98 ASN A O 1
ATOM 815 N N . LEU A 1 99 ? -10.468 11.800 -2.940 1.00 87.81 99 LEU A N 1
ATOM 816 C CA . LEU A 1 99 ? -9.886 11.668 -4.278 1.00 87.81 99 LEU A CA 1
ATOM 817 C C . LEU A 1 99 ? -9.748 13.052 -4.928 1.00 87.81 99 LEU A C 1
ATOM 819 O O . LEU A 1 99 ? -8.666 13.406 -5.405 1.00 87.81 99 LEU A O 1
ATOM 823 N N . THR A 1 100 ? -10.814 13.848 -4.859 1.00 84.88 100 THR A N 1
ATOM 824 C CA . THR A 1 100 ? -10.844 15.300 -5.111 1.00 84.88 100 THR A CA 1
ATOM 825 C C . THR A 1 100 ? -11.513 15.998 -3.923 1.00 84.88 100 THR A C 1
ATOM 827 O O . THR A 1 100 ? -11.987 15.312 -3.020 1.00 84.88 100 THR A O 1
ATOM 830 N N . GLU A 1 101 ? -11.531 17.335 -3.896 1.00 79.00 101 GLU A N 1
ATOM 831 C CA . GLU A 1 101 ? -12.038 18.129 -2.757 1.00 79.00 101 GLU A CA 1
ATOM 832 C C . GLU A 1 101 ? -13.427 17.667 -2.274 1.00 79.00 101 GLU A C 1
ATOM 834 O O . GLU A 1 101 ? -13.603 17.448 -1.079 1.00 79.00 101 GLU A O 1
ATOM 839 N N . ASP A 1 102 ? -14.329 17.346 -3.211 1.00 84.44 102 ASP A N 1
ATOM 840 C CA . ASP A 1 102 ? -15.709 16.919 -2.919 1.00 84.44 102 ASP A CA 1
ATOM 841 C C . ASP A 1 102 ? -16.024 15.454 -3.270 1.00 84.44 102 ASP A C 1
ATOM 843 O O . ASP A 1 102 ? -17.185 15.038 -3.256 1.00 84.44 102 ASP A O 1
ATOM 847 N N . ARG A 1 103 ? -15.016 14.648 -3.629 1.00 92.50 103 ARG A N 1
ATOM 848 C CA . ARG A 1 103 ? -15.234 13.252 -4.041 1.00 92.50 103 ARG A CA 1
ATOM 849 C C . ARG A 1 103 ? -14.453 12.299 -3.144 1.00 92.50 103 ARG A C 1
ATOM 851 O O . ARG A 1 103 ? -13.259 12.098 -3.386 1.00 92.50 103 ARG A O 1
ATOM 858 N N . PRO A 1 104 ? -15.097 11.691 -2.134 1.00 94.38 104 PRO A N 1
ATOM 859 C CA . PRO A 1 104 ? -14.466 10.640 -1.361 1.00 94.38 104 PRO A CA 1
ATOM 860 C C . PRO A 1 104 ? -14.322 9.372 -2.207 1.00 94.38 104 PRO A C 1
ATOM 862 O O . PRO A 1 104 ? -15.161 9.064 -3.054 1.00 94.38 104 PRO A O 1
ATOM 865 N N . ASP A 1 105 ? -13.266 8.625 -1.933 1.00 95.62 105 ASP A N 1
ATOM 866 C CA . ASP A 1 105 ? -13.030 7.283 -2.445 1.00 95.62 105 ASP A CA 1
ATOM 867 C C . ASP A 1 105 ? -12.538 6.383 -1.305 1.00 95.62 105 ASP A C 1
ATOM 869 O O . ASP A 1 105 ? -12.171 6.872 -0.233 1.00 95.62 105 ASP A O 1
ATOM 873 N N . THR A 1 106 ? -12.589 5.065 -1.484 1.00 95.94 106 THR A N 1
ATOM 874 C CA . THR A 1 106 ? -12.238 4.100 -0.438 1.00 95.94 106 THR A CA 1
ATOM 875 C C . THR A 1 106 ? -11.304 3.028 -0.966 1.00 95.94 106 THR A C 1
ATOM 877 O O . THR A 1 106 ? -11.636 2.328 -1.912 1.00 95.94 106 THR A O 1
ATOM 880 N N . VAL A 1 107 ? -10.179 2.848 -0.275 1.00 95.56 107 VAL A N 1
ATOM 881 C CA . VAL A 1 107 ? -9.251 1.738 -0.502 1.00 95.56 107 VAL A CA 1
ATOM 882 C C . VAL A 1 107 ? -9.504 0.633 0.520 1.00 95.56 107 VAL A C 1
ATOM 884 O O . VAL A 1 107 ? -9.652 0.896 1.724 1.00 95.56 107 VAL A O 1
ATOM 887 N N . ARG A 1 108 ? -9.539 -0.616 0.053 1.00 97.00 108 ARG A N 1
ATOM 888 C CA . ARG A 1 108 ? -9.696 -1.806 0.893 1.00 97.00 108 ARG A CA 1
ATOM 889 C C . ARG A 1 108 ? -8.344 -2.459 1.131 1.00 97.00 108 ARG A C 1
ATOM 891 O O . ARG A 1 108 ? -7.625 -2.784 0.194 1.00 97.00 108 ARG A O 1
ATOM 898 N N . LEU A 1 109 ? -8.020 -2.703 2.398 1.00 97.00 109 LEU A N 1
ATOM 899 C CA . LEU A 1 109 ? -6.794 -3.375 2.812 1.00 97.00 109 LEU A CA 1
ATOM 900 C C . LEU A 1 109 ? -7.130 -4.685 3.509 1.00 97.00 109 LEU A C 1
ATOM 902 O O . LEU A 1 109 ? -7.835 -4.691 4.517 1.00 97.00 109 LEU A O 1
ATOM 906 N N . LYS A 1 110 ? -6.563 -5.786 3.026 1.00 96.50 110 LYS A N 1
ATOM 907 C CA . LYS A 1 110 ? -6.693 -7.107 3.639 1.00 96.50 110 LYS A CA 1
ATOM 908 C C . LYS A 1 110 ? -5.317 -7.702 3.909 1.00 96.50 110 LYS A C 1
ATOM 910 O O . LYS A 1 110 ? -4.522 -7.898 2.995 1.00 96.50 110 LYS A O 1
ATOM 915 N N . LYS A 1 111 ? -5.032 -8.011 5.169 1.00 95.06 111 LYS A N 1
ATOM 916 C CA . LYS A 1 111 ? -3.782 -8.632 5.605 1.00 95.06 111 LYS A CA 1
ATOM 917 C C . LYS A 1 111 ? -3.885 -10.152 5.560 1.00 95.06 111 LYS A C 1
ATOM 919 O O . LYS A 1 111 ? -4.744 -10.752 6.197 1.00 95.06 111 LYS A O 1
ATOM 924 N N . GLU A 1 112 ? -2.926 -10.788 4.905 1.00 93.94 112 GLU A N 1
ATOM 925 C CA . GLU A 1 112 ? -2.766 -12.240 4.884 1.00 93.94 112 GLU A CA 1
ATOM 926 C C . GLU A 1 112 ? -1.321 -12.587 5.261 1.00 93.94 112 GLU A C 1
ATOM 928 O O . GLU A 1 112 ? -0.384 -12.463 4.471 1.00 93.94 112 GLU A O 1
ATOM 933 N N . LYS A 1 113 ? -1.118 -13.001 6.520 1.00 91.38 113 LYS A N 1
ATOM 934 C CA . LYS A 1 113 ? 0.213 -13.193 7.125 1.00 91.38 113 LYS A CA 1
ATOM 935 C C . LYS A 1 113 ? 1.049 -11.901 7.057 1.00 91.38 113 LYS A C 1
ATOM 937 O O . LYS A 1 113 ? 0.758 -10.950 7.780 1.00 91.38 113 LYS A O 1
ATOM 942 N N . GLN A 1 114 ? 2.091 -11.877 6.225 1.00 92.62 114 GLN A N 1
ATOM 943 C CA . GLN A 1 114 ? 2.971 -10.721 6.008 1.00 92.62 114 GLN A CA 1
ATOM 944 C C . GLN A 1 114 ? 2.582 -9.884 4.781 1.00 92.62 114 GLN A C 1
ATOM 946 O O . GLN A 1 114 ? 3.133 -8.802 4.588 1.00 92.62 114 GLN A O 1
ATOM 951 N N . LEU A 1 115 ? 1.670 -10.396 3.954 1.00 96.00 115 LEU A N 1
ATOM 952 C CA . LEU A 1 115 ? 1.228 -9.759 2.724 1.00 96.00 115 LEU A CA 1
ATOM 953 C C . LEU A 1 115 ? -0.027 -8.933 2.972 1.00 96.00 115 LEU A C 1
ATOM 955 O O . LEU A 1 115 ? -0.813 -9.205 3.882 1.00 96.00 115 LEU A O 1
ATOM 959 N N . TRP A 1 116 ? -0.203 -7.940 2.119 1.00 97.38 116 TRP A N 1
ATOM 960 C CA . TRP A 1 116 ? -1.352 -7.061 2.101 1.00 97.38 116 TRP A CA 1
ATOM 961 C C . TRP A 1 116 ? -1.934 -7.055 0.699 1.00 97.38 116 TRP A C 1
ATOM 963 O O . TRP A 1 116 ? -1.228 -6.760 -0.257 1.00 97.38 116 TRP A O 1
ATOM 973 N N . ASN A 1 117 ? -3.207 -7.398 0.574 1.00 97.06 117 ASN A N 1
ATOM 974 C CA . ASN A 1 117 ? -3.974 -7.119 -0.625 1.00 97.06 117 ASN A CA 1
ATOM 975 C C . ASN A 1 117 ? -4.570 -5.717 -0.471 1.00 97.06 117 ASN A C 1
ATOM 977 O O . ASN A 1 117 ? -5.284 -5.466 0.504 1.00 97.06 117 ASN A O 1
ATOM 981 N N . ILE A 1 118 ? -4.227 -4.815 -1.384 1.00 96.31 118 ILE A N 1
ATOM 982 C CA . ILE A 1 118 ? -4.753 -3.454 -1.431 1.00 96.31 118 ILE A CA 1
ATOM 983 C C . ILE A 1 118 ? -5.383 -3.272 -2.810 1.00 96.31 118 ILE A C 1
ATOM 985 O O . ILE A 1 118 ? -4.668 -3.290 -3.810 1.00 96.31 118 ILE A O 1
ATOM 989 N N . ASP A 1 119 ? -6.716 -3.211 -2.852 1.00 93.00 119 ASP A N 1
ATOM 990 C CA . ASP A 1 119 ? -7.536 -3.156 -4.076 1.00 93.00 119 ASP A CA 1
ATOM 991 C C . ASP A 1 119 ? -7.123 -4.161 -5.173 1.00 93.00 119 ASP A C 1
ATOM 993 O O . ASP A 1 119 ? -7.116 -3.867 -6.365 1.00 93.00 119 ASP A O 1
ATOM 997 N N . GLY A 1 120 ? -6.775 -5.387 -4.770 1.00 92.56 120 GLY A N 1
ATOM 998 C CA . GLY A 1 120 ? -6.393 -6.472 -5.680 1.00 92.56 120 GLY A CA 1
ATOM 999 C C . GLY A 1 120 ? -4.888 -6.601 -5.927 1.00 92.56 120 GLY A C 1
ATOM 1000 O O . GLY A 1 120 ? -4.435 -7.684 -6.301 1.00 92.56 120 GLY A O 1
ATOM 1001 N N . SER A 1 121 ? -4.104 -5.563 -5.642 1.00 95.06 121 SER A N 1
ATOM 1002 C CA . SER A 1 121 ? -2.643 -5.581 -5.759 1.00 95.06 121 SER A CA 1
ATOM 1003 C C . SER A 1 121 ? -1.980 -6.119 -4.491 1.00 95.06 121 SER A C 1
ATOM 1005 O O . SER A 1 121 ? -2.482 -5.947 -3.378 1.00 95.06 121 SER A O 1
ATOM 1007 N N . LEU A 1 122 ? -0.842 -6.799 -4.647 1.00 97.06 122 LEU A N 1
ATOM 1008 C CA . LEU A 1 122 ? -0.087 -7.357 -3.527 1.00 97.06 122 LEU A CA 1
ATOM 1009 C C . LEU A 1 122 ? 0.959 -6.369 -3.035 1.00 97.06 122 LEU A C 1
ATOM 1011 O O . LEU A 1 122 ? 1.718 -5.806 -3.813 1.00 97.06 122 LEU A O 1
ATOM 1015 N N . PHE A 1 123 ? 1.042 -6.226 -1.722 1.00 97.69 123 PHE A N 1
ATOM 1016 C CA . PHE A 1 123 ? 1.969 -5.344 -1.043 1.00 97.69 123 PHE A CA 1
ATOM 1017 C C . PHE A 1 123 ? 2.626 -6.045 0.140 1.00 97.69 123 PHE A C 1
ATOM 1019 O O . PHE A 1 123 ? 2.109 -7.010 0.713 1.00 97.69 123 PHE A O 1
ATOM 1026 N N . VAL A 1 124 ? 3.763 -5.500 0.555 1.00 97.38 124 VAL A N 1
ATOM 1027 C CA . VAL A 1 124 ? 4.409 -5.829 1.824 1.00 97.38 124 VAL A CA 1
ATOM 1028 C C . VAL A 1 124 ? 4.835 -4.550 2.535 1.00 97.38 124 VAL A C 1
ATOM 1030 O O . VAL A 1 124 ? 5.082 -3.535 1.889 1.00 97.38 124 VAL A O 1
ATOM 1033 N N . GLU A 1 125 ? 4.928 -4.573 3.867 1.00 96.62 125 GLU A N 1
ATOM 1034 C CA . GLU A 1 125 ? 5.516 -3.446 4.600 1.00 96.62 125 GLU A CA 1
ATOM 1035 C C . GLU A 1 125 ? 6.963 -3.194 4.129 1.00 96.62 125 GLU A C 1
ATOM 1037 O O . GLU A 1 125 ? 7.772 -4.124 4.107 1.00 96.62 125 GLU A O 1
ATOM 1042 N N . SER A 1 126 ? 7.325 -1.940 3.831 1.00 95.56 126 SER A N 1
ATOM 1043 C CA . SER A 1 126 ? 8.644 -1.538 3.305 1.00 95.56 126 SER A CA 1
ATOM 1044 C C . SER A 1 126 ? 9.822 -2.032 4.153 1.00 95.56 126 SER A C 1
ATOM 1046 O O . SER A 1 126 ? 10.903 -2.284 3.626 1.00 95.56 126 SER A O 1
ATOM 1048 N N . LYS A 1 127 ? 9.623 -2.236 5.462 1.00 95.00 127 LYS A N 1
ATOM 1049 C CA . LYS A 1 127 ? 10.618 -2.810 6.390 1.00 95.00 127 LYS A CA 1
ATOM 1050 C C . LYS A 1 127 ? 11.004 -4.269 6.086 1.00 95.00 127 LYS A C 1
ATOM 1052 O O . LYS A 1 127 ? 11.933 -4.782 6.698 1.00 95.00 127 LYS A O 1
ATOM 1057 N N . LEU A 1 128 ? 10.242 -4.954 5.231 1.00 96.00 128 LEU A N 1
ATOM 1058 C CA . LEU A 1 128 ? 10.461 -6.336 4.799 1.00 96.00 128 LEU A CA 1
ATOM 1059 C C . LEU A 1 128 ? 10.932 -6.411 3.339 1.00 96.00 128 LEU A C 1
ATOM 1061 O O . LEU A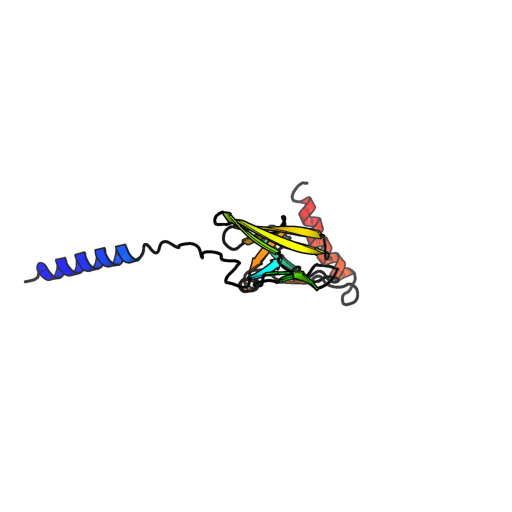 1 128 ? 11.029 -7.509 2.795 1.00 96.00 128 LEU A O 1
ATOM 1065 N N . LYS A 1 129 ? 11.218 -5.272 2.689 1.00 94.38 129 LYS A N 1
ATOM 1066 C CA . LYS A 1 129 ? 11.607 -5.222 1.270 1.00 94.38 129 LYS A CA 1
ATOM 1067 C C . LYS A 1 129 ? 12.811 -6.113 0.948 1.00 94.38 129 LYS A C 1
ATOM 1069 O O . LYS A 1 129 ? 12.859 -6.707 -0.118 1.00 94.38 129 LYS A O 1
ATOM 1074 N N . GLN A 1 130 ? 13.743 -6.254 1.890 1.00 95.38 130 GLN A N 1
ATOM 1075 C CA . GLN A 1 130 ? 14.947 -7.080 1.778 1.00 95.38 130 GLN A CA 1
ATOM 1076 C C . GLN A 1 130 ? 14.655 -8.580 1.622 1.00 95.38 130 GLN A C 1
ATOM 1078 O O . GLN A 1 130 ? 15.527 -9.324 1.190 1.00 95.38 130 GLN A O 1
ATOM 1083 N N . ASN A 1 131 ? 13.434 -9.025 1.937 1.00 95.94 131 ASN A N 1
ATOM 1084 C CA . ASN A 1 131 ? 13.016 -10.417 1.768 1.00 95.94 131 ASN A CA 1
ATOM 1085 C C . ASN A 1 131 ? 12.599 -10.738 0.322 1.00 95.94 131 ASN A C 1
ATOM 1087 O O . ASN A 1 131 ? 12.297 -11.891 0.017 1.00 95.94 131 ASN A O 1
ATOM 1091 N N . TYR A 1 132 ? 12.547 -9.735 -0.557 1.00 95.94 132 TYR A N 1
ATOM 1092 C CA . TYR A 1 132 ? 12.078 -9.869 -1.931 1.00 95.94 132 TYR A CA 1
ATOM 1093 C C . TYR A 1 132 ? 13.168 -9.429 -2.898 1.00 95.94 132 TYR A C 1
ATOM 1095 O O . TYR A 1 132 ? 13.864 -8.438 -2.680 1.00 95.94 132 TYR A O 1
ATOM 1103 N N . LYS A 1 133 ? 13.306 -10.168 -4.002 1.00 95.38 133 LYS A N 1
ATOM 1104 C CA . LYS A 1 133 ? 14.240 -9.793 -5.064 1.00 95.38 133 LYS A CA 1
ATOM 1105 C C . LYS A 1 133 ? 13.779 -8.475 -5.683 1.00 95.38 133 LYS A C 1
ATOM 1107 O O . LYS A 1 133 ? 12.624 -8.361 -6.089 1.00 95.38 133 LYS A O 1
ATOM 1112 N N . TYR A 1 134 ? 14.692 -7.517 -5.772 1.00 94.12 134 TYR A N 1
ATOM 1113 C CA . TYR A 1 134 ? 14.488 -6.281 -6.513 1.00 94.12 134 TYR A CA 1
ATOM 1114 C C . TYR A 1 134 ? 14.959 -6.477 -7.953 1.00 94.12 134 TYR A C 1
ATOM 1116 O O . TYR A 1 134 ? 16.064 -6.976 -8.172 1.00 94.12 134 TYR A O 1
ATOM 1124 N N . ILE A 1 135 ? 14.118 -6.137 -8.924 1.00 91.50 135 ILE A N 1
ATOM 1125 C CA . ILE A 1 135 ? 14.459 -6.203 -10.343 1.00 91.50 135 ILE A CA 1
ATOM 1126 C C . ILE A 1 135 ? 14.124 -4.860 -10.974 1.00 91.50 135 ILE A C 1
ATOM 1128 O O . ILE A 1 135 ? 12.972 -4.434 -10.948 1.00 91.50 135 ILE A O 1
ATOM 1132 N N . GLU A 1 136 ? 15.134 -4.227 -11.551 1.00 89.12 136 GLU A N 1
ATOM 1133 C CA . GLU A 1 136 ? 15.003 -3.002 -12.329 1.00 89.12 136 GLU A CA 1
ATOM 1134 C C . GLU A 1 136 ? 15.000 -3.352 -13.817 1.00 89.12 136 GLU A C 1
ATOM 1136 O O . GLU A 1 136 ? 15.803 -4.171 -14.271 1.00 89.12 136 GLU A O 1
ATOM 1141 N N . GLN A 1 137 ? 14.047 -2.792 -14.555 1.00 85.25 137 GLN A N 1
ATOM 1142 C CA . GLN A 1 137 ? 13.972 -2.951 -15.999 1.00 85.25 137 GLN A CA 1
ATOM 1143 C C . GLN A 1 137 ? 15.056 -2.096 -16.672 1.00 85.25 137 GLN A C 1
ATOM 1145 O O . GLN A 1 137 ? 15.144 -0.905 -16.369 1.00 85.25 137 GLN A O 1
ATOM 1150 N N . PRO A 1 138 ? 15.847 -2.653 -17.603 1.00 82.19 138 PRO A N 1
ATOM 1151 C CA . PRO A 1 138 ? 16.800 -1.864 -18.375 1.00 82.19 138 PRO A CA 1
ATOM 1152 C C . PRO A 1 138 ? 16.069 -0.894 -19.316 1.00 82.19 138 PRO A C 1
ATOM 1154 O O . PRO A 1 138 ? 15.148 -1.288 -20.035 1.00 82.19 138 PRO A O 1
ATOM 1157 N N . CYS A 1 139 ? 16.488 0.373 -19.322 1.00 77.38 139 CYS A N 1
ATOM 1158 C CA . CYS A 1 139 ? 15.964 1.413 -20.211 1.00 77.38 139 CYS A CA 1
ATOM 1159 C C . CYS A 1 139 ? 16.697 1.384 -21.561 1.00 77.38 139 CYS A C 1
ATOM 1161 O O . CYS A 1 139 ? 17.924 1.391 -21.573 1.00 77.38 139 CYS A O 1
ATOM 1163 N N . ILE A 1 140 ? 15.983 1.463 -22.689 1.00 71.12 140 ILE A N 1
ATOM 1164 C CA . ILE A 1 140 ? 16.603 1.464 -24.035 1.00 71.12 140 ILE A CA 1
ATOM 1165 C C . ILE A 1 140 ? 17.510 2.680 -24.294 1.00 71.12 140 ILE A C 1
ATOM 1167 O O . ILE A 1 140 ? 18.340 2.680 -25.194 1.00 71.12 140 ILE A O 1
ATOM 1171 N N . GLU A 1 141 ? 17.344 3.734 -23.496 1.00 65.56 141 GLU A N 1
ATOM 1172 C CA . GLU A 1 141 ? 18.170 4.944 -23.527 1.00 65.56 141 GLU A CA 1
ATOM 1173 C C . GLU A 1 141 ? 19.536 4.734 -22.854 1.00 65.56 141 GLU A C 1
ATOM 1175 O O . GLU A 1 141 ? 20.480 5.475 -23.114 1.00 65.56 141 GLU A O 1
ATOM 1180 N N . CYS A 1 142 ? 19.644 3.728 -21.981 1.00 64.69 142 CYS A N 1
ATOM 1181 C CA . CYS A 1 142 ? 20.849 3.419 -21.208 1.00 64.69 142 CYS A CA 1
ATOM 1182 C C . CYS A 1 142 ? 21.460 2.055 -21.563 1.00 64.69 142 CYS A C 1
ATOM 1184 O O . CYS A 1 142 ? 22.597 1.790 -21.182 1.00 64.69 142 CYS A O 1
ATOM 1186 N N . PHE A 1 143 ? 20.716 1.203 -22.268 1.00 69.38 143 PHE A N 1
ATOM 1187 C CA . PHE A 1 143 ? 21.080 -0.167 -22.613 1.00 69.38 143 PHE A CA 1
ATOM 1188 C C . PHE A 1 143 ? 20.803 -0.444 -24.087 1.00 69.38 143 PHE A C 1
ATOM 1190 O O . PHE A 1 143 ? 19.955 0.192 -24.715 1.00 69.38 143 PHE A O 1
ATOM 1197 N N . SER A 1 144 ? 21.520 -1.411 -24.650 1.00 71.31 144 SER A N 1
ATOM 1198 C CA . SER A 1 144 ? 21.310 -1.830 -26.031 1.00 71.31 144 SER A CA 1
ATOM 1199 C C . SER A 1 144 ? 19.918 -2.442 -26.221 1.00 71.31 144 SER A C 1
ATOM 1201 O O . SER A 1 144 ? 19.328 -3.034 -25.313 1.00 71.31 144 SER A O 1
ATOM 1203 N N . LYS A 1 145 ? 19.391 -2.344 -27.445 1.00 71.19 145 LYS A N 1
ATOM 1204 C CA . LYS A 1 145 ? 18.113 -2.969 -27.813 1.00 71.19 145 LYS A CA 1
ATOM 1205 C C . LYS A 1 145 ? 18.108 -4.478 -27.528 1.00 71.19 145 LYS A C 1
ATOM 1207 O O . LYS A 1 145 ? 17.087 -5.008 -27.113 1.00 71.19 145 LYS A O 1
ATOM 1212 N N . GLU A 1 146 ? 19.251 -5.140 -27.687 1.00 68.50 146 GLU A N 1
ATOM 1213 C CA . GLU A 1 146 ? 19.437 -6.568 -27.405 1.00 68.50 146 GLU A CA 1
ATOM 1214 C C . GLU A 1 146 ? 19.279 -6.887 -25.909 1.00 68.50 146 GLU A C 1
ATOM 1216 O O . GLU A 1 146 ? 18.552 -7.814 -25.560 1.00 68.50 146 GLU A O 1
ATOM 1221 N N . GLU A 1 147 ? 19.855 -6.076 -25.015 1.00 66.00 147 GLU A N 1
ATOM 1222 C CA . GLU A 1 147 ? 19.702 -6.228 -23.558 1.00 66.00 147 GLU A CA 1
ATOM 1223 C C . GLU A 1 147 ? 18.256 -5.989 -23.092 1.00 66.00 147 GLU A C 1
ATOM 1225 O O . GLU A 1 147 ? 17.752 -6.694 -22.210 1.00 66.00 147 GLU A O 1
ATOM 1230 N N . CYS A 1 148 ? 17.558 -5.028 -23.703 1.00 65.44 148 CYS A N 1
ATOM 1231 C CA . CYS A 1 148 ? 16.135 -4.796 -23.455 1.00 65.44 148 CYS A CA 1
ATOM 1232 C C . CYS A 1 148 ? 15.258 -5.944 -23.993 1.00 65.44 148 CYS A C 1
ATOM 1234 O O . CYS A 1 148 ? 14.336 -6.394 -23.304 1.00 65.44 148 CYS A O 1
ATOM 1236 N N . ASP A 1 149 ? 15.555 -6.450 -25.192 1.00 66.12 149 ASP A N 1
ATOM 1237 C CA . ASP A 1 149 ? 14.805 -7.530 -25.840 1.00 66.12 149 ASP A CA 1
ATOM 1238 C C . ASP A 1 149 ? 14.992 -8.873 -25.111 1.00 66.12 149 ASP A C 1
ATOM 1240 O O . ASP A 1 149 ? 14.031 -9.631 -24.945 1.00 66.12 149 ASP A O 1
ATOM 1244 N N . ASP A 1 150 ? 16.194 -9.170 -24.614 1.00 65.62 150 ASP A N 1
ATOM 1245 C CA . ASP A 1 150 ? 16.483 -10.406 -23.877 1.00 65.62 150 ASP A CA 1
ATOM 1246 C C . ASP A 1 150 ? 15.845 -10.424 -22.481 1.00 65.62 150 ASP A C 1
ATOM 1248 O O . ASP A 1 150 ? 15.400 -11.478 -22.003 1.00 65.62 150 ASP A O 1
ATOM 1252 N N . PHE A 1 151 ? 15.686 -9.254 -21.855 1.00 64.81 151 PHE A N 1
ATOM 1253 C CA . PHE A 1 151 ? 14.893 -9.119 -20.633 1.00 64.81 151 PHE A CA 1
ATOM 1254 C C . PHE A 1 151 ? 13.418 -9.498 -20.869 1.00 64.81 151 PHE A C 1
ATOM 1256 O O . PHE A 1 151 ? 12.810 -10.160 -20.023 1.00 64.81 151 PHE A O 1
ATOM 1263 N N . GLY A 1 152 ? 12.863 -9.142 -22.037 1.00 58.41 152 GLY A N 1
ATOM 1264 C CA . GLY A 1 152 ? 11.495 -9.477 -22.456 1.00 58.41 152 GLY A CA 1
ATOM 1265 C C . GLY A 1 152 ? 11.311 -10.900 -23.015 1.00 58.41 152 GLY A C 1
ATOM 1266 O O . GLY A 1 152 ? 10.227 -11.487 -22.902 1.00 58.41 152 GLY A O 1
ATOM 1267 N N . LYS A 1 153 ? 12.350 -11.517 -23.592 1.00 53.69 153 LYS A N 1
ATOM 1268 C CA . LYS A 1 153 ? 12.298 -12.906 -24.100 1.00 53.69 153 LYS A CA 1
ATOM 1269 C C . LYS A 1 153 ? 12.255 -13.943 -22.984 1.00 53.69 153 LYS A C 1
ATOM 1271 O O . LYS A 1 153 ? 11.490 -14.904 -23.084 1.00 53.69 153 LYS A O 1
ATOM 1276 N N . ASN A 1 154 ? 12.970 -13.710 -21.885 1.00 52.84 154 ASN A N 1
ATOM 1277 C CA . ASN A 1 154 ? 12.835 -14.539 -20.685 1.00 52.84 154 ASN A CA 1
ATOM 1278 C C . ASN A 1 154 ? 11.419 -14.471 -20.076 1.00 52.84 154 ASN A C 1
ATOM 1280 O O . ASN A 1 154 ? 10.979 -15.437 -19.460 1.00 52.84 154 ASN A O 1
ATOM 1284 N N . ASP A 1 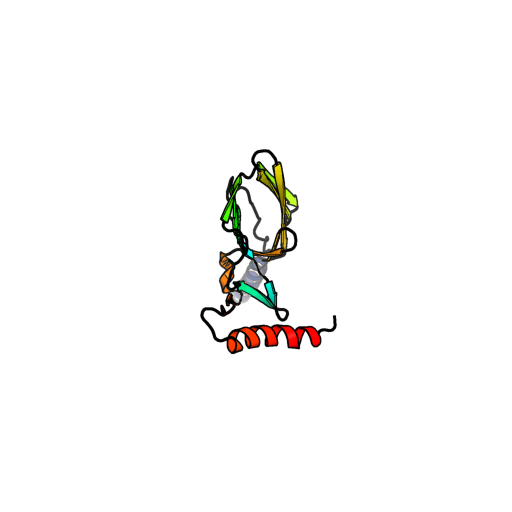155 ? 10.663 -13.393 -20.324 1.00 49.16 155 ASP A N 1
ATOM 1285 C CA . ASP A 1 155 ? 9.262 -13.264 -19.891 1.00 49.16 155 ASP A CA 1
ATOM 1286 C C . ASP A 1 155 ? 8.239 -13.911 -20.837 1.00 49.16 155 ASP A C 1
ATOM 1288 O O . ASP A 1 155 ? 7.161 -14.318 -20.398 1.00 49.16 155 ASP A O 1
ATOM 1292 N N . SER A 1 156 ? 8.533 -14.010 -22.136 1.00 45.38 156 SER A N 1
ATOM 1293 C CA . SER A 1 156 ? 7.582 -14.488 -23.155 1.00 45.38 156 SER A CA 1
ATOM 1294 C C . SER A 1 156 ? 7.729 -15.975 -23.494 1.00 45.38 156 SER A C 1
ATOM 1296 O O . SER A 1 156 ? 6.726 -16.634 -23.784 1.00 45.38 156 SER A O 1
ATOM 1298 N N . VAL A 1 157 ? 8.936 -16.542 -23.395 1.00 43.84 157 VAL A N 1
ATOM 1299 C CA . VAL A 1 157 ? 9.175 -17.985 -23.593 1.00 43.84 157 VAL A CA 1
ATOM 1300 C C . VAL A 1 157 ? 8.530 -18.821 -22.477 1.00 43.84 157 VAL A C 1
ATOM 1302 O O . VAL A 1 157 ? 8.057 -19.930 -22.721 1.00 43.84 157 VAL A O 1
ATOM 1305 N N . GLU A 1 158 ? 8.425 -18.279 -21.263 1.00 43.19 158 GLU A N 1
ATOM 1306 C CA . GLU A 1 158 ? 7.823 -18.975 -20.118 1.00 43.19 158 GLU A CA 1
ATOM 1307 C C . GLU A 1 158 ? 6.293 -18.870 -20.053 1.00 43.19 158 GLU A C 1
ATOM 1309 O O . GLU A 1 158 ? 5.648 -19.820 -19.610 1.00 43.19 158 GLU A O 1
ATOM 1314 N N . ARG A 1 159 ? 5.682 -17.791 -20.574 1.00 39.00 159 ARG A N 1
ATOM 1315 C CA . ARG A 1 159 ? 4.212 -17.704 -20.713 1.00 39.00 159 ARG A CA 1
ATOM 1316 C C . ARG A 1 159 ? 3.653 -18.809 -21.615 1.00 39.00 159 ARG A C 1
ATOM 1318 O O . ARG A 1 159 ? 2.586 -19.334 -21.323 1.00 39.00 159 ARG A O 1
ATOM 1325 N N . ARG A 1 160 ? 4.394 -19.227 -22.652 1.00 36.97 160 ARG A N 1
ATOM 1326 C CA . ARG A 1 160 ? 3.999 -20.355 -23.523 1.00 36.97 160 ARG A CA 1
ATOM 1327 C C . ARG A 1 160 ? 4.138 -21.729 -22.861 1.00 36.97 160 ARG A C 1
ATOM 1329 O O . ARG A 1 160 ? 3.462 -22.659 -23.282 1.00 36.97 160 ARG A O 1
ATOM 1336 N N . LYS A 1 161 ? 4.987 -21.882 -21.837 1.00 34.66 161 LYS A N 1
ATOM 1337 C CA . LYS A 1 161 ? 5.151 -23.158 -21.112 1.00 34.66 161 LYS A CA 1
ATOM 1338 C C . LYS A 1 161 ? 4.079 -23.400 -20.045 1.00 34.66 161 LYS A C 1
ATOM 1340 O O . LYS A 1 161 ? 3.966 -24.524 -19.569 1.00 34.66 161 LYS A O 1
ATOM 1345 N N . LEU A 1 162 ? 3.306 -22.376 -19.677 1.00 39.47 162 LEU A N 1
ATOM 1346 C CA . LEU A 1 162 ? 2.286 -22.451 -18.625 1.00 39.47 162 LEU A CA 1
ATOM 1347 C C . LEU A 1 162 ? 0.840 -22.435 -19.139 1.00 39.47 162 LEU A C 1
ATOM 1349 O O . LEU A 1 162 ? -0.060 -22.314 -18.318 1.00 39.47 162 LEU A O 1
ATOM 1353 N N . GLY A 1 163 ? 0.619 -22.613 -20.448 1.00 34.91 163 GLY A N 1
ATOM 1354 C CA . GLY A 1 163 ? -0.698 -22.933 -21.011 1.00 34.91 163 GLY A CA 1
ATOM 1355 C C . GLY A 1 163 ? -1.822 -21.999 -20.560 1.00 34.91 163 GLY A C 1
ATOM 1356 O O . GLY A 1 163 ? -2.695 -22.414 -19.800 1.00 34.91 163 GLY A O 1
ATOM 1357 N N . PHE A 1 164 ? -1.792 -20.760 -21.046 1.00 38.59 164 PHE A N 1
ATOM 1358 C CA . PHE A 1 164 ? -3.022 -20.014 -21.309 1.00 38.59 164 PHE A CA 1
ATOM 1359 C C . PHE A 1 164 ? -3.356 -20.154 -22.790 1.00 38.59 164 PHE A C 1
ATOM 1361 O O . PHE A 1 164 ? -2.399 -20.067 -23.598 1.00 38.59 164 PHE A O 1
#

Nearest PDB structures (foldseek):
  8rth-assembly1_A  TM=4.321E-01  e=1.862E-01  Trypanosoma brucei
  2xp1-assembly1_A-2  TM=7.275E-01  e=1.447E+00  Antonospora locustae
  6pxb-assembly3_A  TM=6.861E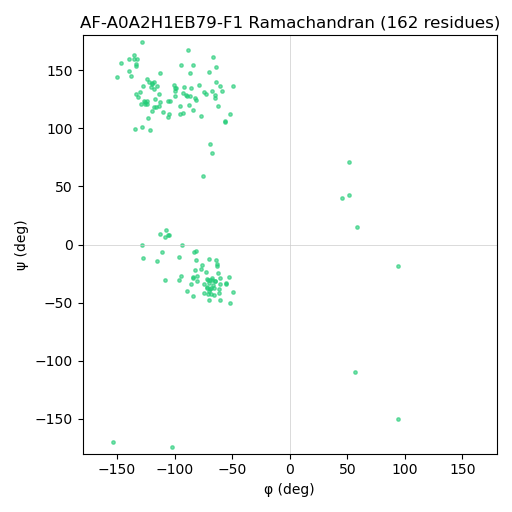-01  e=2.483E+00  Homo sapiens
  2bc2-assembly1_A  TM=7.933E-01  e=4.260E+00  Bacillus cereus
  6tlz-assembly2_B  TM=4.131E-01  e=3.623E+00  Mycoplasmoides pneumoniae M129

Organism: NCBI:txid1349785

Foldseek 3Di:
DPVVVVVVVVVVVVVVVVVPPPPPPDPQDDLQPDKFKKWFWDQAPNFTAQEQEPQFGGWMWIRDNFWIWTGGGHDGIDIWGWPDWDDPDRFKIKTWTPPDPPDIDIWIWGDDRQWIQIVNTIIGTPVCNVVHHYYYQDDVVRDPPVSNVVVVVVRPVVVVVVPD